Protein AF-A0A183BKG0-F1 (afdb_monomer_lite)

pLDDT: mean 90.01, std 8.72, range [48.12, 97.5]

Organism: Globodera pallida (NCBI:txid36090)

Sequence (93 aa):
MIGILFIATMCLMLFGIVVIFVGIFTDVRILFVVYAAIGAFLFMIWLAVDVQMIMGGRTYEISPEEHIFASITVFLDIIQIFWFLLSIFGERN

Secondary structure (DSSP, 8-state):
-HHHHHHHHHHHHHHHHHHHHHHHH---HHHHHHHHHHHHHHHHHHHHHHHHHHH--SSSPPPGGGHHHHHHHHHHHHHHHHHHHHHHH----

InterPro domains:
  IPR006214 Bax inhibitor 1-related [PF01027] (2-92)
  IPR006214 Bax inhibitor 1-related [PTHR23291] (3-91)

Foldseek 3Di:
DVVVLVVVVVVLVVVVVVVVVCVVVDPDLVSQLVSLVSQLVSLVVVLVVLVDLDVDPDPRHDDPVCVVVSVVSNVVSVVSNVVSVCSNPPDDD

Radius of gyration: 15.66 Å; chains: 1; bounding box: 42×24×41 Å

Structure (mmCIF, N/CA/C/O backbone):
data_AF-A0A183BKG0-F1
#
_entry.id   AF-A0A183BKG0-F1
#
loop_
_atom_site.group_PDB
_atom_site.id
_atom_site.type_symbol
_atom_site.label_atom_id
_atom_site.label_alt_id
_atom_site.label_comp_id
_atom_site.label_asym_id
_atom_site.label_entity_id
_atom_site.label_seq_id
_atom_site.pdbx_PDB_ins_code
_atom_site.Cartn_x
_atom_site.Cartn_y
_atom_site.Cartn_z
_atom_site.occupancy
_atom_site.B_iso_or_equiv
_atom_site.auth_seq_id
_atom_site.auth_comp_id
_atom_site.auth_asym_id
_atom_site.auth_atom_id
_atom_site.pdbx_PDB_model_num
ATOM 1 N N . MET A 1 1 ? -8.600 -11.755 10.596 1.00 79.44 1 MET A N 1
ATOM 2 C CA . MET A 1 1 ? -8.598 -11.158 9.241 1.00 79.44 1 MET A CA 1
ATOM 3 C C . MET A 1 1 ? -7.581 -10.027 9.140 1.00 79.44 1 MET A C 1
ATOM 5 O O . MET A 1 1 ? -6.659 -10.169 8.354 1.00 79.44 1 MET A O 1
ATOM 9 N N . ILE A 1 2 ? -7.662 -8.999 9.997 1.00 87.44 2 ILE A N 1
ATOM 10 C CA . ILE A 1 2 ? -6.698 -7.876 10.046 1.00 87.44 2 ILE A CA 1
ATOM 11 C C . ILE A 1 2 ? -5.236 -8.358 10.127 1.00 87.44 2 ILE A C 1
ATOM 13 O O . ILE A 1 2 ? -4.402 -7.916 9.350 1.00 87.44 2 ILE A O 1
ATOM 17 N N . GLY A 1 3 ? -4.930 -9.349 10.975 1.00 91.00 3 GLY A N 1
ATOM 18 C CA . GLY A 1 3 ? -3.569 -9.900 11.068 1.00 91.00 3 GLY A CA 1
ATOM 19 C C . GLY A 1 3 ? -3.031 -10.530 9.772 1.00 91.00 3 GLY A C 1
ATOM 20 O O . GLY A 1 3 ? -1.841 -10.433 9.501 1.00 91.00 3 GLY A O 1
ATOM 21 N N . ILE A 1 4 ? -3.892 -11.127 8.936 1.00 93.81 4 ILE A N 1
ATOM 22 C CA . ILE A 1 4 ? -3.477 -11.689 7.636 1.00 93.81 4 ILE A CA 1
ATOM 23 C C . ILE A 1 4 ? -3.157 -10.556 6.662 1.00 93.81 4 ILE A C 1
ATOM 25 O O . ILE A 1 4 ? -2.140 -10.618 5.978 1.00 93.81 4 ILE A O 1
ATOM 29 N N . LEU A 1 5 ? -3.993 -9.514 6.632 1.00 93.81 5 LEU A N 1
ATOM 30 C CA . LEU A 1 5 ? -3.754 -8.329 5.808 1.00 93.81 5 LEU A CA 1
ATOM 31 C C . LEU A 1 5 ? -2.463 -7.620 6.221 1.00 93.81 5 LEU A C 1
ATOM 33 O O . LEU A 1 5 ? -1.683 -7.230 5.361 1.00 93.81 5 LEU A O 1
ATOM 37 N N . PHE A 1 6 ? -2.188 -7.539 7.525 1.00 93.69 6 PHE A N 1
ATOM 38 C CA . PHE A 1 6 ? -0.941 -6.980 8.042 1.00 93.69 6 PHE A CA 1
ATOM 39 C C . PHE A 1 6 ? 0.282 -7.761 7.550 1.00 93.69 6 PHE A C 1
ATOM 41 O O . PHE A 1 6 ? 1.219 -7.171 7.013 1.00 93.69 6 PHE A O 1
ATOM 48 N N . ILE A 1 7 ? 0.255 -9.093 7.666 1.00 96.75 7 ILE A N 1
ATOM 49 C CA . ILE A 1 7 ? 1.337 -9.953 7.168 1.00 96.75 7 ILE A CA 1
ATOM 50 C C . ILE A 1 7 ? 1.486 -9.807 5.648 1.00 96.75 7 ILE A C 1
ATOM 52 O O . ILE A 1 7 ? 2.603 -9.649 5.164 1.00 96.75 7 ILE A O 1
ATOM 56 N N . ALA A 1 8 ? 0.381 -9.800 4.897 1.00 96.06 8 ALA A N 1
ATOM 57 C CA . ALA A 1 8 ? 0.404 -9.630 3.446 1.00 96.06 8 ALA A CA 1
ATOM 58 C C . ALA A 1 8 ? 1.038 -8.290 3.035 1.00 96.06 8 ALA A C 1
ATOM 60 O O . ALA A 1 8 ? 1.883 -8.269 2.140 1.00 96.06 8 ALA A O 1
ATOM 61 N N . THR A 1 9 ? 0.707 -7.192 3.721 1.00 94.94 9 THR A N 1
ATOM 62 C CA . THR A 1 9 ? 1.307 -5.874 3.464 1.00 94.94 9 THR A CA 1
ATOM 63 C C . THR A 1 9 ? 2.786 -5.841 3.833 1.00 94.94 9 THR A C 1
ATOM 65 O O . THR A 1 9 ? 3.581 -5.278 3.085 1.00 94.94 9 THR A O 1
ATOM 68 N N . MET A 1 10 ? 3.194 -6.486 4.930 1.00 96.06 10 MET A N 1
ATOM 69 C CA . MET A 1 10 ? 4.613 -6.626 5.283 1.00 96.06 10 MET A CA 1
ATOM 70 C C . MET A 1 10 ? 5.390 -7.427 4.233 1.00 96.06 10 MET A C 1
ATOM 72 O O . MET A 1 10 ? 6.476 -7.015 3.826 1.00 96.06 10 MET A O 1
ATOM 76 N N . CYS A 1 11 ? 4.828 -8.531 3.735 1.00 96.88 11 CYS A N 1
ATOM 77 C CA . CYS A 1 11 ? 5.421 -9.294 2.638 1.00 96.88 11 CYS A CA 1
ATOM 78 C C . CYS A 1 11 ? 5.533 -8.454 1.360 1.00 96.88 11 CYS A C 1
ATOM 80 O O . CYS A 1 11 ? 6.582 -8.467 0.716 1.00 96.88 11 CYS A O 1
ATOM 82 N N . LEU A 1 12 ? 4.487 -7.698 1.013 1.00 95.25 12 LEU A N 1
ATOM 83 C CA . LEU A 1 12 ? 4.497 -6.805 -0.142 1.00 95.25 12 LEU A CA 1
ATOM 84 C C . LEU A 1 12 ? 5.568 -5.717 0.006 1.00 95.25 12 LEU A C 1
ATOM 86 O O . LEU A 1 12 ? 6.307 -5.468 -0.938 1.00 95.25 12 LEU A O 1
ATOM 90 N N . MET A 1 13 ? 5.710 -5.121 1.191 1.00 94.94 13 MET A N 1
ATOM 91 C CA . MET A 1 13 ? 6.744 -4.124 1.478 1.00 94.94 13 MET A CA 1
ATOM 92 C C . MET A 1 13 ? 8.154 -4.695 1.275 1.00 94.94 13 MET A C 1
ATOM 94 O O . MET A 1 13 ? 8.976 -4.077 0.600 1.00 94.94 13 MET A O 1
ATOM 98 N N . LEU A 1 14 ? 8.433 -5.890 1.809 1.00 96.25 14 LEU A N 1
ATOM 99 C CA . LEU A 1 14 ? 9.724 -6.559 1.618 1.00 96.25 14 LEU A CA 1
ATOM 100 C C . LEU A 1 14 ? 9.984 -6.883 0.143 1.00 96.25 14 LEU A C 1
ATOM 102 O O . LEU A 1 14 ? 11.088 -6.666 -0.352 1.00 96.25 14 LEU A O 1
ATOM 106 N N . PHE A 1 15 ? 8.965 -7.354 -0.577 1.00 94.38 15 PHE A N 1
ATOM 107 C CA . PHE A 1 15 ? 9.068 -7.583 -2.013 1.00 94.38 15 PHE A CA 1
ATOM 108 C C . PHE A 1 15 ? 9.330 -6.277 -2.778 1.00 94.38 15 PHE A C 1
ATOM 110 O O . PHE A 1 15 ? 10.195 -6.252 -3.647 1.00 94.38 15 PHE A O 1
ATOM 117 N N . GLY A 1 16 ? 8.687 -5.169 -2.400 1.00 92.94 16 GLY A N 1
ATOM 118 C CA . GLY A 1 16 ? 8.939 -3.842 -2.963 1.00 92.94 16 GLY A CA 1
ATOM 119 C C . GLY A 1 16 ? 10.390 -3.388 -2.801 1.00 92.94 16 GLY A C 1
ATOM 120 O O . GLY A 1 16 ? 10.983 -2.880 -3.749 1.00 92.94 16 GLY A O 1
ATOM 121 N N . ILE A 1 17 ? 11.008 -3.650 -1.644 1.00 93.62 17 ILE A N 1
ATOM 122 C CA . ILE A 1 17 ? 12.440 -3.389 -1.424 1.00 93.62 17 ILE A CA 1
ATOM 123 C C . ILE A 1 17 ? 13.296 -4.193 -2.414 1.00 93.62 17 ILE A C 1
ATOM 125 O O . ILE A 1 17 ? 14.212 -3.645 -3.026 1.00 93.62 17 ILE A O 1
ATOM 129 N N . VAL A 1 18 ? 12.980 -5.474 -2.625 1.00 92.50 18 VAL A N 1
ATOM 130 C CA . VAL A 1 18 ? 13.675 -6.312 -3.617 1.00 92.50 18 VAL A CA 1
ATOM 131 C C . VAL A 1 18 ? 13.489 -5.762 -5.035 1.00 92.50 18 VAL A C 1
ATOM 133 O O . VAL A 1 18 ? 14.461 -5.691 -5.785 1.00 92.50 18 VAL A O 1
ATOM 136 N N . VAL A 1 19 ? 12.281 -5.319 -5.396 1.00 91.25 19 VAL A N 1
ATOM 137 C CA . VAL A 1 19 ? 11.991 -4.703 -6.703 1.00 91.25 19 VAL A CA 1
ATOM 138 C C . VAL A 1 19 ? 12.824 -3.435 -6.920 1.00 91.25 19 VAL A C 1
ATOM 140 O O . VAL A 1 19 ? 13.349 -3.252 -8.015 1.00 91.25 19 VAL A O 1
ATOM 143 N N . ILE A 1 20 ? 13.022 -2.600 -5.891 1.00 90.06 20 ILE A N 1
ATOM 144 C CA . ILE A 1 20 ? 13.911 -1.425 -5.961 1.00 90.06 20 ILE A CA 1
ATOM 145 C C . ILE A 1 20 ? 15.346 -1.857 -6.275 1.00 90.06 20 ILE A C 1
ATOM 147 O O . ILE A 1 20 ? 15.956 -1.315 -7.195 1.00 90.06 20 ILE A O 1
ATOM 151 N N . PHE A 1 21 ? 15.884 -2.847 -5.553 1.00 91.56 21 PHE A N 1
ATOM 152 C CA . PHE A 1 21 ? 17.240 -3.341 -5.808 1.00 91.56 21 PHE A CA 1
ATOM 153 C C . PHE A 1 21 ? 17.390 -3.898 -7.223 1.00 91.56 21 PHE A C 1
ATOM 155 O O . PHE A 1 21 ? 18.341 -3.544 -7.913 1.00 91.56 21 PHE A O 1
ATOM 162 N N . VAL A 1 22 ? 16.445 -4.722 -7.684 1.00 89.69 22 VAL A N 1
ATOM 163 C CA . VAL A 1 22 ? 16.458 -5.253 -9.055 1.00 89.69 22 VAL A CA 1
ATOM 164 C C . VAL A 1 22 ? 16.371 -4.119 -10.074 1.00 89.69 22 VAL A C 1
ATOM 166 O O . VAL A 1 22 ? 17.148 -4.113 -11.020 1.00 89.69 22 VAL A O 1
ATOM 169 N N . GLY A 1 23 ? 15.509 -3.126 -9.845 1.00 86.50 23 GLY A N 1
ATOM 170 C CA . GLY A 1 23 ? 15.339 -1.956 -10.707 1.00 86.50 23 GLY A CA 1
ATOM 171 C C . GLY A 1 23 ? 16.597 -1.111 -10.898 1.00 86.50 23 GLY A C 1
ATOM 172 O O . GLY A 1 23 ? 16.778 -0.518 -11.957 1.00 86.50 23 GLY A O 1
ATOM 173 N N . ILE A 1 24 ? 17.489 -1.077 -9.903 1.00 87.56 24 ILE A N 1
ATOM 174 C CA . ILE A 1 24 ? 18.785 -0.389 -10.010 1.00 87.56 24 ILE A CA 1
ATOM 175 C C . ILE A 1 24 ? 19.711 -1.105 -11.005 1.00 87.56 24 ILE A C 1
ATOM 177 O O . ILE A 1 24 ? 20.465 -0.449 -11.721 1.00 87.56 24 ILE A O 1
ATOM 181 N N . PHE A 1 25 ? 19.667 -2.439 -11.061 1.00 88.12 25 P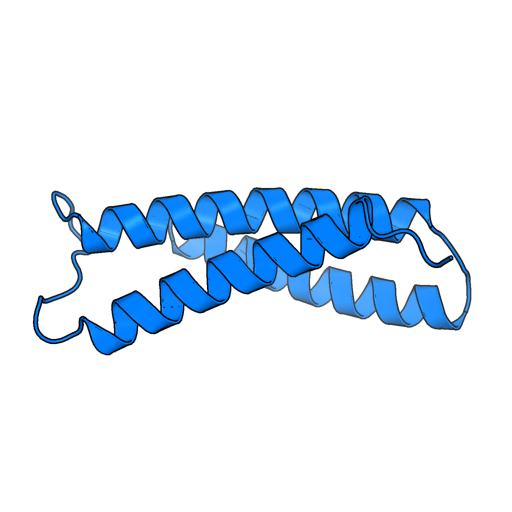HE A N 1
ATOM 182 C CA . PHE A 1 25 ? 20.564 -3.243 -11.899 1.00 88.12 25 PHE A CA 1
ATOM 183 C C . PHE A 1 25 ? 19.935 -3.688 -13.225 1.00 88.12 25 PHE A C 1
ATOM 185 O O . PHE A 1 25 ? 20.652 -4.066 -14.151 1.00 88.12 25 PHE A O 1
ATOM 192 N N . THR A 1 26 ? 18.606 -3.710 -13.336 1.00 84.06 26 THR A N 1
ATOM 193 C CA . THR A 1 26 ? 17.879 -4.224 -14.502 1.00 84.06 26 THR A CA 1
ATOM 194 C C . THR A 1 26 ? 16.509 -3.559 -14.628 1.00 84.06 26 THR A C 1
ATOM 196 O O . THR A 1 26 ? 15.703 -3.588 -13.700 1.00 84.06 26 THR A O 1
ATOM 199 N N . ASP A 1 27 ? 16.201 -3.018 -15.808 1.00 79.94 27 ASP A N 1
ATOM 200 C CA . ASP A 1 27 ? 14.891 -2.425 -16.086 1.00 79.94 27 ASP A CA 1
ATOM 201 C C . ASP A 1 27 ? 13.880 -3.501 -16.522 1.00 79.94 27 ASP A C 1
ATOM 203 O O . ASP A 1 27 ? 13.752 -3.846 -17.699 1.00 79.94 27 ASP A O 1
ATOM 207 N N . VAL A 1 28 ? 13.182 -4.083 -15.542 1.00 86.44 28 VAL A N 1
ATOM 208 C CA . VAL A 1 28 ? 12.157 -5.112 -15.766 1.00 86.44 28 VAL A CA 1
ATOM 209 C C . VAL A 1 28 ? 10.768 -4.508 -15.568 1.00 86.44 28 VAL A C 1
ATOM 211 O O . VAL A 1 28 ? 10.124 -4.712 -14.540 1.00 86.44 28 VAL A O 1
ATOM 214 N N . ARG A 1 29 ? 10.263 -3.786 -16.575 1.00 85.50 29 ARG A N 1
ATOM 215 C CA . ARG A 1 29 ? 8.960 -3.090 -16.517 1.00 85.50 29 ARG A CA 1
ATOM 216 C C . ARG A 1 29 ? 7.795 -3.973 -16.049 1.00 85.50 29 ARG A C 1
ATOM 218 O O . ARG A 1 29 ? 6.957 -3.525 -15.272 1.00 85.50 29 ARG A O 1
ATOM 225 N N . ILE A 1 30 ? 7.753 -5.237 -16.480 1.00 89.12 30 ILE A N 1
ATOM 226 C CA . ILE A 1 30 ? 6.682 -6.170 -16.093 1.00 89.12 30 ILE A CA 1
ATOM 227 C C . ILE A 1 30 ? 6.665 -6.444 -14.580 1.00 89.12 30 ILE A C 1
ATOM 229 O O . ILE A 1 30 ? 5.591 -6.576 -14.000 1.00 89.12 30 ILE A O 1
ATOM 233 N N . LEU A 1 31 ? 7.832 -6.463 -13.926 1.00 90.88 31 LEU A N 1
ATOM 234 C CA . LEU A 1 31 ? 7.950 -6.688 -12.485 1.00 90.88 31 LEU A CA 1
ATOM 235 C C . LEU A 1 31 ? 7.282 -5.554 -11.699 1.00 90.88 31 LEU A C 1
ATOM 237 O O . LEU A 1 31 ? 6.517 -5.819 -10.774 1.00 90.88 31 LEU A O 1
ATOM 241 N N . PHE A 1 32 ? 7.514 -4.304 -12.111 1.00 90.19 32 PHE A N 1
ATOM 242 C CA . PHE A 1 32 ? 6.892 -3.126 -11.505 1.00 90.19 32 PHE A CA 1
ATOM 243 C C . PHE A 1 32 ? 5.375 -3.116 -11.683 1.00 90.19 32 PHE A C 1
ATOM 245 O O . PHE A 1 32 ? 4.654 -2.842 -10.729 1.00 90.19 32 PHE A O 1
ATOM 252 N N . VAL A 1 33 ? 4.883 -3.462 -12.876 1.00 92.62 33 VAL A N 1
ATOM 253 C CA . VAL A 1 33 ? 3.438 -3.511 -13.148 1.00 92.62 33 VAL A CA 1
ATOM 254 C C . VAL A 1 33 ? 2.755 -4.586 -12.302 1.00 92.62 33 VAL A C 1
ATOM 256 O O . VAL A 1 33 ? 1.718 -4.320 -11.700 1.00 92.62 33 VAL A O 1
ATOM 259 N N . VAL A 1 34 ? 3.342 -5.784 -12.201 1.00 94.38 34 VAL A N 1
ATOM 260 C CA . VAL A 1 34 ? 2.797 -6.868 -11.365 1.00 94.38 34 VAL A CA 1
ATOM 261 C C . VAL A 1 34 ? 2.820 -6.482 -9.887 1.00 94.38 34 VAL A C 1
ATOM 263 O O . VAL A 1 34 ? 1.816 -6.655 -9.197 1.00 94.38 34 VAL A O 1
ATOM 266 N N . TYR A 1 35 ? 3.931 -5.914 -9.407 1.00 94.69 35 TYR A N 1
ATOM 267 C CA . TYR A 1 35 ? 4.042 -5.399 -8.043 1.00 94.69 35 TYR A CA 1
ATOM 268 C C . TYR A 1 35 ? 2.949 -4.370 -7.741 1.00 94.69 35 TYR A C 1
ATOM 270 O O . TYR A 1 35 ? 2.234 -4.492 -6.745 1.00 94.69 35 TYR A O 1
ATOM 278 N N . ALA A 1 36 ? 2.778 -3.394 -8.633 1.00 95.31 36 ALA A N 1
ATOM 279 C CA . ALA A 1 36 ? 1.802 -2.337 -8.460 1.00 95.31 36 ALA A CA 1
ATOM 280 C C . ALA A 1 36 ? 0.358 -2.852 -8.521 1.00 95.31 36 ALA A C 1
ATOM 282 O O . ALA A 1 36 ? -0.469 -2.422 -7.724 1.00 95.31 36 ALA A O 1
ATOM 283 N N . ALA A 1 37 ? 0.050 -3.814 -9.395 1.00 96.25 37 ALA A N 1
ATOM 284 C CA . ALA A 1 37 ? -1.283 -4.410 -9.478 1.00 96.25 37 ALA A CA 1
ATOM 285 C C . ALA A 1 37 ? -1.657 -5.174 -8.198 1.00 96.25 37 ALA A C 1
ATOM 287 O O . ALA A 1 37 ? -2.765 -5.014 -7.682 1.00 96.25 37 ALA A O 1
ATOM 288 N N . ILE A 1 38 ? -0.725 -5.963 -7.651 1.00 97.12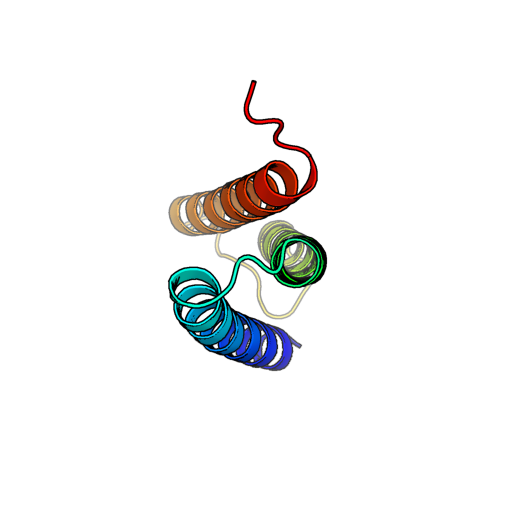 38 ILE A N 1
ATOM 289 C CA . ILE A 1 38 ? -0.927 -6.673 -6.378 1.00 97.12 38 ILE A CA 1
ATOM 290 C C . ILE A 1 38 ? -1.078 -5.668 -5.230 1.00 97.12 38 ILE A C 1
ATOM 292 O O . ILE A 1 38 ? -1.962 -5.831 -4.389 1.00 97.12 38 ILE A O 1
ATOM 296 N N . GLY A 1 39 ? -0.257 -4.613 -5.213 1.00 96.62 39 GLY A N 1
ATOM 297 C CA . GLY A 1 39 ? -0.342 -3.547 -4.217 1.00 96.62 39 GLY A CA 1
ATOM 298 C C . GLY A 1 39 ? -1.671 -2.803 -4.246 1.00 96.62 39 GLY A C 1
ATOM 299 O O . GLY A 1 39 ? -2.331 -2.711 -3.214 1.00 96.62 39 GLY A O 1
ATOM 300 N N . ALA A 1 40 ? -2.120 -2.366 -5.424 1.00 97.00 40 ALA A N 1
ATOM 301 C CA . ALA A 1 40 ? -3.423 -1.727 -5.593 1.00 97.00 40 ALA A CA 1
ATOM 302 C C . ALA A 1 40 ? -4.558 -2.628 -5.089 1.00 97.00 40 ALA A C 1
ATOM 304 O O . ALA A 1 40 ? -5.427 -2.173 -4.348 1.00 97.00 40 ALA A O 1
ATOM 305 N N . PHE A 1 41 ? -4.535 -3.916 -5.444 1.00 97.06 41 PHE A N 1
ATOM 306 C CA . PHE A 1 41 ? -5.547 -4.869 -4.993 1.00 97.06 41 PHE A CA 1
ATOM 307 C C . PHE A 1 41 ? -5.555 -5.046 -3.472 1.00 97.06 41 PHE A C 1
ATOM 309 O O . PHE A 1 41 ? -6.618 -5.004 -2.853 1.00 97.06 41 PHE A O 1
ATOM 316 N N . LEU A 1 42 ? -4.381 -5.190 -2.854 1.00 97.00 42 LEU A N 1
ATOM 317 C CA . LEU A 1 42 ? -4.265 -5.348 -1.407 1.00 97.00 42 LEU A CA 1
ATOM 318 C C . LEU A 1 42 ? -4.744 -4.101 -0.651 1.00 97.00 42 LEU A C 1
ATOM 320 O O . LEU A 1 42 ? -5.471 -4.232 0.332 1.00 97.00 42 LEU A O 1
ATOM 324 N N . PHE A 1 43 ? -4.382 -2.903 -1.114 1.00 96.56 43 PHE A N 1
ATOM 325 C CA . PHE A 1 43 ? -4.817 -1.657 -0.478 1.00 96.56 43 PHE A CA 1
ATOM 326 C C . PHE A 1 43 ? -6.306 -1.356 -0.703 1.00 96.56 43 PHE A C 1
ATOM 328 O O . PHE A 1 43 ? -6.938 -0.785 0.177 1.00 96.56 43 PHE A O 1
ATOM 335 N N . MET A 1 44 ? -6.921 -1.817 -1.800 1.00 96.62 44 MET A N 1
ATOM 336 C CA . MET A 1 44 ? -8.388 -1.787 -1.930 1.00 96.62 44 MET A CA 1
ATOM 337 C C . MET A 1 44 ? -9.084 -2.648 -0.863 1.00 96.62 44 MET A C 1
ATOM 339 O O . MET A 1 44 ? -10.159 -2.284 -0.388 1.00 96.62 44 MET A O 1
ATOM 343 N N . ILE A 1 45 ? -8.482 -3.776 -0.464 1.00 96.19 45 ILE A N 1
ATOM 344 C CA . ILE A 1 45 ? -9.012 -4.607 0.627 1.00 96.19 45 ILE A CA 1
ATOM 345 C C . ILE A 1 45 ? -8.823 -3.910 1.982 1.00 96.19 45 ILE A C 1
ATOM 347 O O . ILE A 1 45 ? -9.744 -3.953 2.796 1.00 96.19 45 ILE A O 1
ATOM 351 N N . TRP A 1 46 ? -7.681 -3.252 2.217 1.00 95.00 46 TRP A N 1
ATOM 352 C CA . TRP A 1 46 ? -7.474 -2.423 3.415 1.00 95.00 46 TRP A CA 1
ATOM 353 C C . TRP A 1 46 ? -8.522 -1.321 3.531 1.00 95.00 46 TRP A C 1
ATOM 355 O O . TRP A 1 46 ? -9.225 -1.279 4.537 1.00 95.00 46 TRP A O 1
ATOM 365 N N . LEU A 1 47 ? -8.760 -0.578 2.448 1.00 96.06 47 LEU A N 1
ATOM 366 C CA . LEU A 1 47 ? -9.765 0.480 2.423 1.00 96.06 47 LEU A CA 1
ATOM 367 C C . LEU A 1 47 ? -11.162 -0.050 2.773 1.00 96.06 47 LEU A C 1
ATOM 369 O O . LEU A 1 47 ? -11.903 0.578 3.526 1.00 96.06 47 LEU A O 1
ATOM 373 N N . ALA A 1 48 ? -11.533 -1.224 2.254 1.00 94.75 48 ALA A N 1
ATOM 374 C CA . ALA A 1 48 ? -12.810 -1.852 2.583 1.00 94.75 48 ALA A CA 1
ATOM 375 C C . ALA A 1 48 ? -12.909 -2.235 4.072 1.00 94.75 48 ALA A C 1
ATOM 377 O O . ALA A 1 48 ? -13.979 -2.109 4.668 1.00 94.75 48 ALA A O 1
ATOM 378 N N . VAL A 1 49 ? -11.808 -2.690 4.679 1.00 92.69 49 VAL A N 1
ATOM 379 C CA . VAL A 1 49 ? -11.747 -3.002 6.113 1.00 92.69 49 VAL A CA 1
ATOM 380 C C . VAL A 1 49 ? -11.824 -1.732 6.955 1.00 92.69 49 VAL A C 1
ATOM 382 O O . VAL A 1 49 ? -12.608 -1.698 7.900 1.00 92.69 49 VAL A O 1
ATOM 385 N N . ASP A 1 50 ? -11.099 -0.682 6.591 1.00 92.50 50 ASP A N 1
ATOM 386 C CA . ASP A 1 50 ? -11.092 0.586 7.319 1.00 92.50 50 ASP A CA 1
ATOM 387 C C . ASP A 1 50 ? -12.454 1.272 7.275 1.00 92.50 50 ASP A C 1
ATOM 389 O O . ASP A 1 50 ? -12.999 1.652 8.312 1.00 92.50 50 ASP A O 1
ATOM 393 N N . VAL A 1 51 ? -13.081 1.324 6.098 1.00 93.06 51 VAL A N 1
ATOM 394 C CA . VAL A 1 51 ? -14.449 1.833 5.950 1.00 93.06 51 VAL A CA 1
ATOM 395 C C . VAL A 1 51 ? -15.435 0.995 6.772 1.00 93.06 51 VAL A C 1
ATOM 397 O O . VAL A 1 51 ? -16.324 1.554 7.413 1.00 93.06 51 VAL A O 1
ATOM 400 N N . GLN A 1 52 ? -15.261 -0.330 6.837 1.00 91.31 52 GLN A N 1
ATOM 401 C CA . GLN A 1 52 ? -16.093 -1.186 7.684 1.00 91.31 52 GLN A CA 1
ATOM 402 C C . GLN A 1 52 ? -15.902 -0.909 9.185 1.00 91.31 52 GLN A C 1
ATOM 404 O O . GLN A 1 52 ? -16.882 -0.960 9.928 1.00 91.31 52 GLN A O 1
ATOM 409 N N . MET A 1 53 ? -14.680 -0.620 9.641 1.00 89.25 53 MET A N 1
ATOM 410 C CA . MET A 1 53 ? -14.411 -0.260 11.042 1.00 89.25 53 MET A CA 1
ATOM 411 C C . MET A 1 53 ? -14.997 1.113 11.408 1.00 89.25 53 MET A C 1
ATOM 413 O O . MET A 1 53 ? -15.420 1.307 12.546 1.00 89.25 53 MET A O 1
ATOM 417 N N . ILE A 1 54 ? -15.077 2.038 10.445 1.00 90.75 54 ILE A N 1
ATOM 418 C CA . ILE A 1 54 ? -15.691 3.366 10.617 1.00 90.75 54 ILE A CA 1
ATOM 419 C C . ILE A 1 54 ? -17.222 3.288 10.630 1.00 90.75 54 ILE A C 1
ATOM 421 O O . ILE A 1 54 ? -17.864 3.947 11.442 1.00 90.75 54 ILE A O 1
ATOM 425 N N . MET A 1 55 ? -17.826 2.495 9.738 1.00 87.56 55 MET A N 1
ATOM 426 C CA . MET A 1 55 ? -19.287 2.333 9.681 1.00 87.56 55 MET A CA 1
ATOM 427 C C . MET A 1 55 ? -19.855 1.567 10.887 1.00 87.56 55 MET A C 1
ATOM 429 O O . MET A 1 55 ? -21.059 1.634 11.135 1.00 87.56 55 MET A O 1
ATOM 433 N N . GLY A 1 56 ? -19.011 0.836 11.619 1.00 80.69 56 GLY A N 1
ATOM 434 C CA . GLY A 1 56 ? -19.422 0.006 12.747 1.00 80.69 56 GLY A CA 1
ATOM 435 C C . GLY A 1 56 ? -20.161 -1.273 12.325 1.00 80.69 56 GLY A C 1
ATOM 436 O O . GLY A 1 56 ? -20.050 -1.758 11.196 1.00 80.69 56 GLY A O 1
ATOM 437 N N . GLY A 1 57 ? -20.894 -1.872 13.260 1.00 71.12 57 GLY A N 1
ATOM 438 C CA . GLY A 1 57 ? -21.598 -3.150 13.140 1.00 71.12 57 GLY A CA 1
ATOM 439 C C . GLY A 1 57 ? -20.763 -4.410 13.429 1.00 71.12 57 GLY A C 1
ATOM 440 O O . GLY A 1 57 ? -21.204 -5.511 13.083 1.00 71.12 57 GLY A O 1
ATOM 441 N N . ARG A 1 58 ? -19.556 -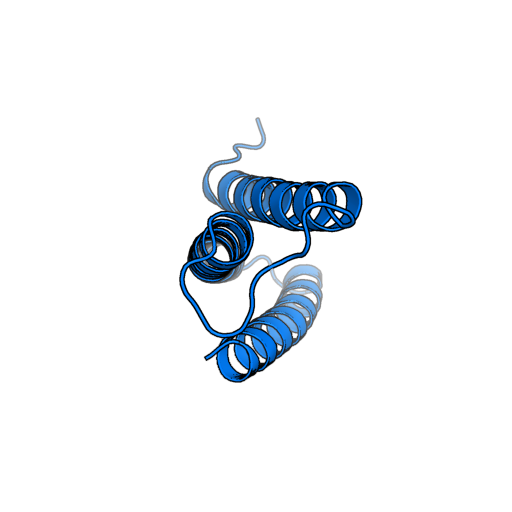4.306 14.009 1.00 72.00 58 ARG A N 1
ATOM 442 C CA . ARG A 1 58 ? -18.620 -5.439 14.234 1.00 72.00 58 ARG A CA 1
ATOM 443 C C . ARG A 1 58 ? -17.783 -5.248 15.507 1.00 72.00 58 ARG A C 1
ATOM 445 O O . ARG A 1 58 ? -17.846 -4.234 16.165 1.00 72.00 58 ARG A O 1
ATOM 452 N N . THR A 1 59 ? -16.967 -6.237 15.871 1.00 64.38 59 THR A N 1
ATOM 453 C CA . THR A 1 59 ? -16.190 -6.256 17.131 1.00 64.38 59 THR A CA 1
ATOM 454 C C . THR A 1 59 ? -15.067 -5.203 17.222 1.00 64.38 59 THR A C 1
ATOM 456 O O . THR A 1 59 ? -14.538 -4.993 18.306 1.00 64.38 59 THR A O 1
ATOM 459 N N . TYR A 1 60 ? -14.687 -4.564 16.110 1.00 68.69 60 TYR A N 1
ATOM 460 C CA . TYR A 1 60 ? -13.594 -3.584 16.029 1.00 68.69 60 TYR A CA 1
ATOM 461 C C . TYR A 1 60 ? -14.108 -2.276 15.412 1.00 68.69 60 TYR A C 1
ATOM 463 O O . TYR A 1 60 ? -13.853 -2.002 14.242 1.00 68.69 60 TYR A O 1
ATOM 471 N N . GLU A 1 61 ? -14.896 -1.515 16.169 1.00 81.38 61 GLU A N 1
ATOM 472 C CA . GLU A 1 61 ? -15.420 -0.213 15.733 1.00 81.38 61 GLU A CA 1
ATOM 473 C C . GLU A 1 61 ? -14.526 0.908 16.245 1.00 81.38 61 GLU A C 1
ATOM 475 O O . GLU A 1 61 ? -14.054 0.862 17.384 1.00 81.38 61 GLU A O 1
ATOM 480 N N . ILE A 1 62 ? -14.311 1.917 15.407 1.00 80.50 62 ILE A N 1
ATOM 481 C CA . ILE A 1 62 ? -13.597 3.124 15.813 1.00 80.50 62 ILE A CA 1
ATOM 482 C C . ILE A 1 62 ? -14.557 4.013 16.609 1.00 80.50 62 ILE A C 1
ATOM 484 O O . ILE A 1 62 ? -15.682 4.273 16.180 1.00 80.50 62 ILE A O 1
ATOM 488 N N . SER A 1 63 ? -14.110 4.495 17.771 1.00 83.19 63 SER A N 1
ATOM 489 C CA . SER A 1 63 ? -14.892 5.440 18.572 1.00 83.19 63 SER A CA 1
ATOM 490 C C . SER A 1 63 ? -15.100 6.754 17.799 1.00 83.19 63 SER A C 1
ATOM 492 O O . SER A 1 63 ? -14.165 7.224 17.148 1.00 83.19 63 SER A O 1
ATOM 494 N N . PRO A 1 64 ? -16.262 7.429 17.901 1.00 78.19 64 PRO A N 1
ATOM 495 C CA . PRO A 1 64 ? -16.477 8.746 17.286 1.00 78.19 64 PRO A CA 1
ATOM 496 C C . PRO A 1 64 ? -15.434 9.800 17.700 1.00 78.19 64 PRO A C 1
ATOM 498 O O . PRO A 1 64 ? -15.151 10.752 16.970 1.00 78.19 64 PRO A O 1
ATOM 501 N N . GLU A 1 65 ? -14.828 9.616 18.871 1.00 86.06 65 GLU A N 1
ATOM 502 C CA . GLU A 1 65 ? -13.760 10.466 19.400 1.00 86.06 65 GLU A CA 1
ATOM 503 C C . GLU A 1 65 ? -12.455 10.343 18.585 1.00 86.06 65 GLU A C 1
ATOM 505 O O . GLU A 1 65 ? -11.663 11.280 18.532 1.00 86.06 65 GLU A O 1
ATOM 510 N N . GLU A 1 66 ? -12.273 9.238 17.858 1.00 87.75 66 GLU A N 1
ATOM 511 C CA . GLU A 1 66 ? -11.082 8.898 17.069 1.00 87.75 66 GLU A CA 1
ATOM 512 C C . GLU A 1 66 ? -11.227 9.235 15.569 1.00 87.75 66 GLU A C 1
ATOM 514 O O . GLU A 1 66 ? -10.498 8.723 14.719 1.00 87.75 66 GLU A O 1
ATOM 519 N N . HIS A 1 67 ? -12.139 10.142 15.210 1.00 88.06 67 HIS A N 1
ATOM 520 C CA . HIS A 1 67 ? -12.388 10.553 13.819 1.00 88.06 67 HIS A CA 1
ATOM 521 C C . HIS A 1 67 ? -11.139 11.069 13.076 1.00 88.06 67 HIS A C 1
ATOM 523 O O . HIS A 1 67 ? -11.032 10.891 11.860 1.00 88.06 67 HIS A O 1
ATOM 529 N N . ILE A 1 68 ? -10.177 11.682 13.781 1.00 93.69 68 ILE A N 1
ATOM 530 C CA . ILE A 1 68 ? -8.896 12.108 13.191 1.00 93.69 68 ILE A CA 1
ATOM 531 C C . ILE A 1 68 ? -8.103 10.884 12.727 1.00 93.69 68 ILE A C 1
ATOM 533 O O . ILE A 1 68 ? -7.604 10.865 11.604 1.00 93.69 68 ILE A O 1
ATOM 537 N N . PHE A 1 69 ? -8.021 9.852 13.570 1.00 90.88 69 PHE A N 1
ATOM 538 C CA . PHE A 1 69 ? -7.318 8.615 13.245 1.00 90.88 69 PHE A CA 1
ATOM 539 C C . PHE A 1 69 ? -7.979 7.914 12.057 1.00 90.88 69 PHE A C 1
ATOM 541 O O . PHE A 1 69 ? -7.307 7.651 11.066 1.00 90.88 69 PHE A O 1
ATOM 548 N N . ALA A 1 70 ? -9.303 7.736 12.098 1.00 91.69 70 ALA A N 1
ATOM 549 C CA . ALA A 1 70 ? -10.073 7.169 10.989 1.00 91.69 70 ALA A CA 1
ATOM 550 C C . ALA A 1 70 ? -9.822 7.897 9.656 1.00 91.69 70 ALA A C 1
ATOM 552 O O . ALA A 1 70 ? -9.606 7.264 8.622 1.00 91.69 70 ALA A O 1
ATOM 553 N N . SER A 1 71 ? -9.814 9.233 9.688 1.00 94.44 71 SER A N 1
ATOM 554 C CA . SER A 1 71 ? -9.588 10.056 8.496 1.00 94.44 71 SER A CA 1
ATOM 555 C C . SER A 1 71 ? -8.180 9.872 7.928 1.00 94.44 71 SER A C 1
ATOM 557 O O . SER A 1 71 ? -8.022 9.776 6.713 1.00 94.44 71 SER A O 1
ATOM 559 N N . ILE A 1 72 ? -7.159 9.804 8.790 1.00 95.56 72 ILE A N 1
ATOM 560 C CA . ILE A 1 72 ? -5.768 9.599 8.369 1.00 95.56 72 ILE A CA 1
ATOM 561 C C . ILE A 1 72 ? -5.599 8.221 7.728 1.00 95.56 72 ILE A C 1
ATOM 563 O O . ILE A 1 72 ? -4.983 8.135 6.668 1.00 95.56 72 ILE A O 1
ATOM 567 N N . THR A 1 73 ? -6.152 7.162 8.320 1.00 93.12 73 THR A N 1
ATOM 568 C CA . THR A 1 73 ? -5.987 5.800 7.794 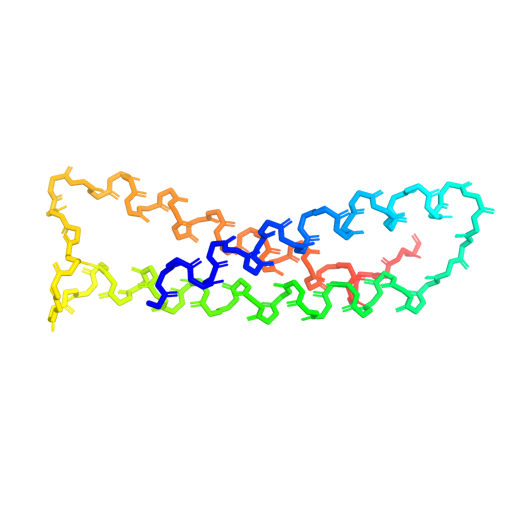1.00 93.12 73 THR A CA 1
ATOM 569 C C . THR A 1 73 ? -6.622 5.656 6.408 1.00 93.12 73 THR A C 1
ATOM 571 O O . THR A 1 73 ? -5.941 5.273 5.458 1.00 93.12 73 THR A O 1
ATOM 574 N N . VAL A 1 74 ? -7.865 6.125 6.237 1.00 95.31 74 VAL A N 1
ATOM 575 C CA . VAL A 1 74 ? -8.544 6.130 4.927 1.00 95.31 74 VAL A CA 1
ATOM 576 C C . VAL A 1 74 ? -7.795 6.983 3.899 1.00 95.31 74 VAL A C 1
ATOM 578 O O . VAL A 1 74 ? -7.675 6.603 2.734 1.00 95.31 74 VAL A O 1
ATOM 581 N N . PHE A 1 75 ? -7.269 8.140 4.307 1.00 96.88 75 PHE A N 1
ATOM 582 C CA . PHE A 1 75 ? -6.488 9.002 3.421 1.00 96.88 75 PHE A CA 1
ATOM 583 C C . PHE A 1 75 ? -5.204 8.320 2.929 1.00 96.88 75 PHE A C 1
ATOM 585 O O . PHE A 1 75 ? -4.887 8.398 1.739 1.00 96.88 75 PHE A O 1
ATOM 592 N N . LEU A 1 76 ? -4.483 7.637 3.822 1.00 95.75 76 LEU A N 1
ATOM 593 C CA . LEU A 1 76 ? -3.270 6.898 3.473 1.00 95.75 76 LEU A CA 1
ATOM 594 C C . LEU A 1 76 ? -3.564 5.767 2.483 1.00 95.75 76 LEU A C 1
ATOM 596 O O . LEU A 1 76 ? -2.823 5.613 1.509 1.00 95.75 76 LEU A O 1
ATOM 600 N N . ASP A 1 77 ? -4.661 5.037 2.678 1.00 95.81 77 ASP A N 1
ATOM 601 C CA . ASP A 1 77 ? -5.087 3.979 1.761 1.00 95.81 77 ASP A CA 1
ATOM 602 C C . ASP A 1 77 ? -5.400 4.522 0.365 1.00 95.81 77 ASP A C 1
ATOM 604 O O . ASP A 1 77 ? -4.919 3.986 -0.637 1.00 95.81 77 ASP A O 1
ATOM 608 N N . ILE A 1 78 ? -6.142 5.630 0.278 1.00 96.56 78 ILE A N 1
ATOM 609 C CA . ILE A 1 78 ? -6.472 6.269 -1.003 1.00 96.56 78 ILE A C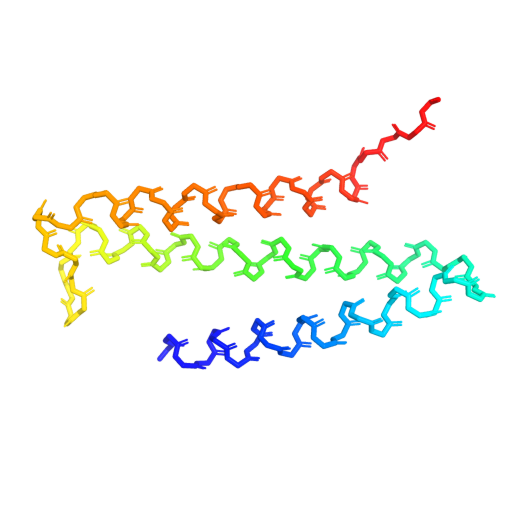A 1
ATOM 610 C C . ILE A 1 78 ? -5.204 6.724 -1.734 1.00 96.56 78 ILE A C 1
ATOM 612 O O . ILE A 1 78 ? -5.066 6.472 -2.934 1.00 96.56 78 ILE A O 1
ATOM 616 N N . ILE A 1 79 ? -4.264 7.371 -1.033 1.00 97.50 79 ILE A N 1
ATOM 617 C CA . ILE A 1 79 ? -2.994 7.799 -1.637 1.00 97.50 79 ILE A CA 1
ATOM 618 C C . ILE A 1 79 ? -2.188 6.600 -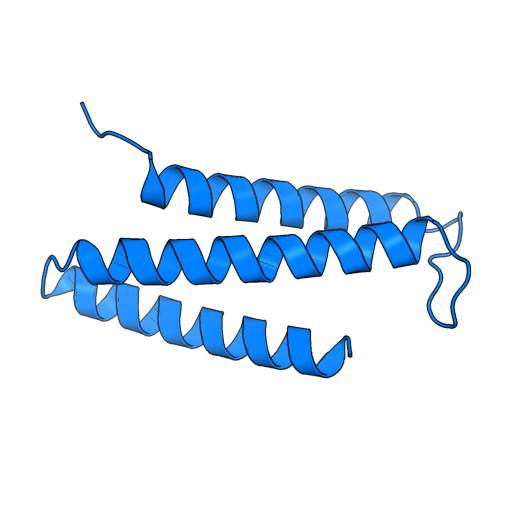2.130 1.00 97.50 79 ILE A C 1
ATOM 620 O O . ILE A 1 79 ? -1.637 6.657 -3.231 1.00 97.50 79 ILE A O 1
ATOM 624 N N . GLN A 1 80 ? -2.133 5.512 -1.362 1.00 95.31 80 GLN A N 1
ATOM 625 C CA . GLN A 1 80 ? -1.385 4.334 -1.785 1.00 95.31 80 GLN A CA 1
ATOM 626 C C . GLN A 1 80 ? -1.989 3.675 -3.019 1.00 95.31 80 GLN A C 1
ATOM 628 O O . GLN A 1 80 ? -1.268 3.379 -3.974 1.00 95.31 80 GLN A O 1
ATOM 633 N N . ILE A 1 81 ? -3.314 3.508 -3.053 1.00 97.06 81 ILE A N 1
ATOM 634 C CA . ILE A 1 81 ? -4.016 3.021 -4.246 1.00 97.06 81 ILE A CA 1
ATOM 635 C C . ILE A 1 81 ? -3.689 3.923 -5.438 1.00 97.06 81 ILE A C 1
ATOM 637 O O . ILE A 1 81 ? -3.336 3.423 -6.506 1.00 97.06 81 ILE A O 1
ATOM 641 N N . PHE A 1 82 ? -3.741 5.245 -5.259 1.00 97.06 82 PHE A N 1
ATOM 642 C CA . PHE A 1 82 ? -3.413 6.195 -6.316 1.00 97.06 82 PHE A CA 1
ATOM 643 C C . PHE A 1 82 ? -1.976 6.032 -6.830 1.00 97.06 82 PHE A C 1
ATOM 645 O O . PHE A 1 82 ? -1.776 5.974 -8.042 1.00 97.06 82 PHE A O 1
ATOM 652 N N . TRP A 1 83 ? -0.976 5.901 -5.954 1.00 95.12 83 TRP A N 1
ATOM 653 C CA . TRP A 1 83 ? 0.412 5.679 -6.372 1.00 95.12 83 TRP A CA 1
ATOM 654 C C . TRP A 1 83 ? 0.604 4.358 -7.117 1.00 95.12 83 TRP A C 1
ATOM 656 O O . TRP A 1 83 ? 1.315 4.330 -8.123 1.00 95.12 83 TRP A O 1
ATOM 666 N N . PHE A 1 84 ? -0.059 3.281 -6.693 1.00 95.56 84 PHE A N 1
ATOM 667 C CA . PHE A 1 84 ? -0.013 2.020 -7.430 1.00 95.56 84 PHE A CA 1
ATOM 668 C C . PHE A 1 84 ? -0.670 2.129 -8.807 1.00 95.56 84 PHE A C 1
ATOM 670 O O . PHE A 1 84 ? -0.089 1.683 -9.794 1.00 95.56 84 PHE A O 1
ATOM 677 N N . LEU A 1 85 ? -1.835 2.772 -8.909 1.00 95.06 85 LEU A N 1
ATOM 678 C CA . LEU A 1 85 ? -2.491 3.015 -10.196 1.00 95.06 85 LEU A CA 1
ATOM 679 C C . LEU A 1 85 ? -1.631 3.897 -11.106 1.00 95.06 85 LEU A C 1
ATOM 681 O O . LEU A 1 85 ? -1.490 3.599 -12.291 1.00 95.06 85 LEU A O 1
ATOM 685 N N . LEU A 1 86 ? -0.996 4.932 -10.554 1.00 94.25 86 LEU A N 1
ATOM 686 C CA . LEU A 1 86 ? -0.059 5.779 -11.286 1.00 94.25 86 LEU A CA 1
ATOM 687 C C . LEU A 1 86 ? 1.155 4.979 -11.773 1.00 94.25 86 LEU A C 1
ATOM 689 O O . LEU A 1 86 ? 1.622 5.200 -12.881 1.00 94.25 86 LEU A O 1
ATOM 693 N N . SER A 1 87 ? 1.643 4.008 -11.002 1.00 90.38 87 SER A N 1
ATOM 694 C CA . SER A 1 87 ? 2.729 3.132 -11.452 1.00 90.38 87 SER A CA 1
ATOM 695 C C . SER A 1 87 ? 2.324 2.206 -12.608 1.00 90.38 87 SER A C 1
ATOM 697 O O . SER A 1 87 ? 3.202 1.742 -13.335 1.00 90.38 87 SER A O 1
ATOM 699 N N . ILE A 1 88 ? 1.032 1.904 -12.770 1.00 91.69 88 ILE A N 1
ATOM 700 C CA . ILE A 1 88 ? 0.519 1.033 -13.840 1.00 91.69 88 ILE A CA 1
ATOM 701 C C . ILE A 1 88 ? 0.197 1.850 -15.094 1.00 91.69 88 ILE A C 1
ATOM 703 O O . ILE A 1 88 ? 0.579 1.463 -16.196 1.00 91.69 88 ILE A O 1
ATOM 707 N N . PHE A 1 89 ? -0.512 2.967 -14.923 1.00 92.06 89 PHE A N 1
ATOM 708 C CA . PHE A 1 89 ? -1.083 3.760 -16.015 1.00 92.06 89 PHE A CA 1
ATOM 709 C C . PHE A 1 89 ? -0.335 5.065 -16.297 1.00 92.06 89 PHE A C 1
ATOM 711 O O . PHE A 1 89 ? -0.636 5.741 -17.276 1.00 92.06 89 PHE A O 1
ATOM 718 N N . GLY A 1 90 ? 0.612 5.451 -15.446 1.00 86.31 90 GLY A N 1
ATOM 719 C CA . GLY A 1 90 ? 1.387 6.671 -15.614 1.00 86.31 90 GLY A CA 1
ATOM 720 C C . GLY A 1 90 ? 2.296 6.582 -16.833 1.00 86.31 90 GLY A C 1
ATOM 721 O O . GLY A 1 90 ? 3.266 5.822 -16.854 1.00 86.31 90 GLY A O 1
ATOM 722 N N . GLU A 1 91 ? 2.001 7.389 -17.845 1.00 72.31 91 GLU A N 1
ATOM 723 C CA . GLU A 1 91 ? 2.894 7.614 -18.976 1.00 72.31 91 GLU A CA 1
ATOM 724 C C . GLU A 1 91 ? 3.910 8.712 -18.621 1.00 72.31 91 GLU A C 1
ATOM 726 O O . GLU A 1 91 ? 3.542 9.810 -18.203 1.00 72.31 91 GLU A O 1
ATOM 731 N N . ARG A 1 92 ? 5.208 8.423 -18.788 1.00 60.12 92 ARG A N 1
ATOM 732 C CA . ARG A 1 92 ? 6.247 9.459 -18.892 1.00 60.12 92 ARG A CA 1
ATOM 733 C C . ARG A 1 92 ? 6.305 9.885 -20.356 1.00 60.12 92 ARG A C 1
ATOM 735 O O . ARG A 1 92 ? 6.939 9.192 -21.148 1.00 60.12 92 ARG A O 1
ATOM 742 N N . ASN A 1 93 ? 5.611 10.970 -20.690 1.00 48.12 93 ASN A N 1
ATOM 743 C CA . ASN A 1 93 ? 5.887 11.734 -21.911 1.00 48.12 93 ASN A CA 1
ATOM 744 C C . ASN A 1 93 ? 7.173 12.546 -21.748 1.00 48.12 93 ASN A C 1
ATOM 746 O O . ASN A 1 93 ? 7.409 13.044 -20.622 1.00 48.12 93 ASN A O 1
#